Protein AF-A0A2S4LNM8-F1 (afdb_monomer)

pLDDT: mean 77.24, std 16.67, range [38.56, 94.25]

Mean predicted aligned error: 12.25 Å

Solvent-accessible surface area (backbone atoms only — not comparable to full-atom values): 9724 Å² total; per-residue (Å²): 142,90,88,64,61,69,66,53,51,54,63,75,72,46,91,75,68,86,50,42,68,60,53,46,53,52,49,52,43,53,53,23,47,60,74,72,38,60,60,85,83,34,97,44,68,52,61,38,33,52,50,46,46,49,52,54,52,49,38,68,76,50,50,65,46,67,66,56,54,52,51,40,30,63,65,69,67,53,52,71,69,60,51,51,48,54,72,68,70,50,45,44,65,61,56,50,50,51,51,25,52,75,73,42,25,64,83,65,78,48,52,67,69,51,50,47,53,14,54,59,34,70,85,36,71,54,24,51,52,48,29,53,49,54,40,50,51,54,48,55,60,52,57,56,57,61,56,65,77,64,73,76,74,76,82,79,81,83,82,87,91,80,89,133

Foldseek 3Di:
DPDDPVVVVCVVPCPDQDDLVVLLVVLLQLLCVLLVQHPVVDPDLLVSLVVSVVSLVVCVVFVQPLVSLVSSCVSLVPDPVLSVVSNVVSDSVSSQVSSCVSSVVVVLVHGPVLSSVCSNPVPDPSVVSSSVSSSVVVVVVVVVVVPPVVPPDPPPDPDDPDDD

Radius of gyration: 22.36 Å; Cα contacts (8 Å, |Δi|>4): 121; chains: 1; bounding box: 78×27×57 Å

Sequence (164 aa):
MRRTEAEASAALFGVNQPNPLKEMVAFLNRVGLVFGIERSAYATQSSFMAAVENAFTALKADPDDPNRVDDFARRLHLDADTVAVLKQEKTVDMLVGRIEKALGLDRLGLSLATVIKAGNNLDSAEADAMRTVLFRQAQEAQGRNTWDDLGLYQPADPVRRAAA

Structure (mmCIF, N/CA/C/O backbone):
data_AF-A0A2S4LNM8-F1
#
_entry.id   AF-A0A2S4LNM8-F1
#
loop_
_atom_site.group_PDB
_atom_site.id
_atom_site.type_symbol
_atom_site.label_atom_id
_atom_site.label_alt_id
_atom_site.label_comp_id
_atom_site.label_asym_id
_atom_site.label_entity_id
_atom_site.label_seq_id
_atom_site.pdbx_PDB_ins_code
_atom_site.Cartn_x
_atom_site.Cartn_y
_atom_site.Cartn_z
_atom_site.occupancy
_atom_site.B_iso_or_equiv
_atom_site.auth_seq_id
_atom_site.auth_comp_id
_atom_site.auth_asym_id
_atom_site.auth_atom_id
_atom_site.pdbx_PDB_model_num
ATOM 1 N N . MET A 1 1 ? 38.208 -0.177 -30.355 1.00 43.47 1 MET A N 1
ATOM 2 C CA . MET A 1 1 ? 36.982 -0.208 -29.533 1.00 43.47 1 MET A CA 1
ATOM 3 C C . MET A 1 1 ? 36.770 -1.635 -29.041 1.00 43.47 1 MET A C 1
ATOM 5 O O . MET A 1 1 ? 36.542 -2.503 -29.868 1.00 43.47 1 MET A O 1
ATOM 9 N N . ARG A 1 2 ? 36.933 -1.901 -27.740 1.00 46.00 2 ARG A N 1
ATOM 10 C CA . ARG A 1 2 ? 36.586 -3.177 -27.084 1.00 46.00 2 ARG A CA 1
ATOM 11 C C . ARG A 1 2 ? 35.937 -2.834 -25.740 1.00 46.00 2 ARG A C 1
ATOM 13 O O . ARG A 1 2 ? 36.624 -2.707 -24.735 1.00 46.00 2 ARG A O 1
ATOM 20 N N . ARG A 1 3 ? 34.635 -2.560 -25.768 1.00 47.19 3 ARG A N 1
ATOM 21 C CA . ARG A 1 3 ? 33.768 -2.302 -24.602 1.00 47.19 3 ARG A CA 1
ATOM 22 C C . ARG A 1 3 ? 32.404 -2.942 -24.867 1.00 47.19 3 ARG A C 1
ATOM 24 O O . ARG A 1 3 ? 31.388 -2.275 -24.966 1.00 47.19 3 ARG A O 1
ATOM 31 N N . THR A 1 4 ? 32.421 -4.240 -25.140 1.00 54.88 4 THR A N 1
ATOM 32 C CA . THR A 1 4 ? 31.191 -4.985 -25.462 1.00 54.88 4 THR A CA 1
ATOM 33 C C . THR A 1 4 ? 31.206 -6.431 -24.978 1.00 54.88 4 THR A C 1
ATOM 35 O O . THR A 1 4 ? 30.158 -7.060 -24.962 1.00 54.88 4 THR A O 1
ATOM 38 N N . GLU A 1 5 ? 32.344 -6.960 -24.520 1.00 48.25 5 GLU A N 1
ATOM 39 C CA . GLU A 1 5 ? 32.436 -8.357 -24.064 1.00 48.25 5 GLU A CA 1
ATOM 40 C C . GLU A 1 5 ? 32.558 -8.466 -22.536 1.00 48.25 5 GLU A C 1
ATOM 42 O O . GLU A 1 5 ? 31.948 -9.346 -21.934 1.00 48.25 5 GLU A O 1
ATOM 47 N N . ALA A 1 6 ? 33.259 -7.531 -21.879 1.00 52.78 6 ALA A N 1
ATOM 48 C CA . ALA A 1 6 ? 33.386 -7.509 -20.417 1.00 52.78 6 ALA A CA 1
ATOM 49 C C . ALA A 1 6 ? 32.062 -7.147 -19.713 1.00 52.78 6 ALA A C 1
ATOM 51 O O . ALA A 1 6 ? 31.702 -7.769 -18.718 1.00 52.78 6 ALA A O 1
ATOM 52 N N . GLU A 1 7 ? 31.309 -6.188 -20.259 1.00 52.59 7 GLU A N 1
ATOM 53 C CA . GLU A 1 7 ? 30.013 -5.752 -19.709 1.00 52.59 7 GLU A CA 1
ATOM 54 C C . GLU A 1 7 ? 28.913 -6.795 -19.967 1.00 52.59 7 GLU A C 1
ATOM 56 O O . GLU A 1 7 ? 28.095 -7.070 -19.091 1.00 52.59 7 GLU A O 1
ATOM 61 N N . ALA A 1 8 ? 28.954 -7.460 -21.128 1.00 50.12 8 ALA A N 1
ATOM 62 C CA . ALA A 1 8 ? 28.061 -8.573 -21.446 1.00 50.12 8 ALA A CA 1
ATOM 63 C C . ALA A 1 8 ? 28.346 -9.809 -20.575 1.00 50.12 8 ALA A C 1
ATOM 65 O O . ALA A 1 8 ? 27.416 -10.464 -20.114 1.00 50.12 8 ALA A O 1
ATOM 66 N N . SER A 1 9 ? 29.618 -10.100 -20.283 1.00 45.31 9 SER A N 1
ATOM 67 C CA . SER A 1 9 ? 29.988 -11.219 -19.406 1.00 45.31 9 SER A CA 1
ATOM 68 C C . SER A 1 9 ? 29.608 -10.952 -17.945 1.00 45.31 9 SER A C 1
ATOM 70 O O . SER A 1 9 ? 29.103 -11.848 -17.277 1.00 45.31 9 SER A O 1
ATOM 72 N N . ALA A 1 10 ? 29.756 -9.715 -17.455 1.00 50.62 10 ALA A N 1
ATOM 73 C CA . ALA A 1 10 ? 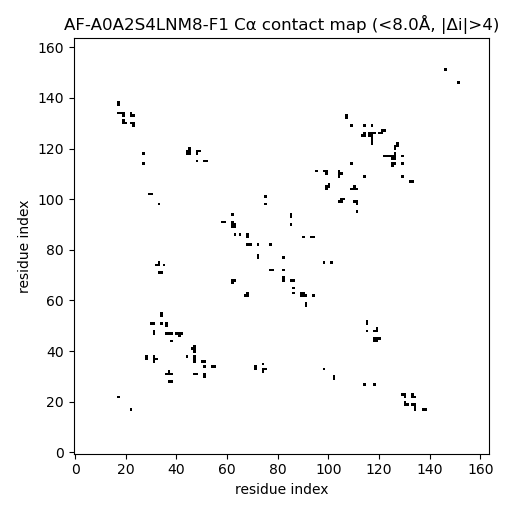29.323 -9.332 -16.106 1.00 50.62 10 ALA A CA 1
ATOM 74 C C . ALA A 1 10 ? 27.800 -9.469 -15.902 1.00 50.62 10 ALA A C 1
ATOM 76 O O . ALA A 1 10 ? 27.355 -9.843 -14.817 1.00 50.62 10 ALA A O 1
ATOM 77 N N . ALA A 1 11 ? 27.004 -9.234 -16.951 1.00 51.47 11 ALA A N 1
ATOM 78 C CA . ALA A 1 11 ? 25.556 -9.435 -16.927 1.00 51.47 11 ALA A CA 1
ATOM 79 C C . ALA A 1 11 ? 25.139 -10.922 -16.936 1.00 51.47 11 ALA A C 1
ATOM 81 O O . ALA A 1 11 ? 24.092 -11.258 -16.390 1.00 51.47 11 ALA A O 1
ATOM 82 N N . LEU A 1 12 ? 25.953 -11.822 -17.505 1.00 54.00 12 LEU A N 1
ATOM 83 C CA . LEU A 1 12 ? 25.656 -13.263 -17.575 1.00 54.00 12 LEU A CA 1
ATOM 84 C C . LEU A 1 12 ? 26.020 -14.031 -16.289 1.00 54.00 12 LEU A C 1
ATOM 86 O O . LEU A 1 12 ? 25.416 -15.065 -16.014 1.00 54.00 12 LEU A O 1
ATOM 90 N N . PHE A 1 13 ? 26.956 -13.520 -15.478 1.00 56.53 13 PHE A N 1
ATOM 91 C CA . PHE A 1 13 ? 27.324 -14.099 -14.172 1.00 56.53 13 PHE A CA 1
ATOM 92 C C . PHE A 1 13 ? 26.622 -13.430 -12.971 1.00 56.53 13 PHE A C 1
ATOM 94 O O . PHE A 1 13 ? 26.738 -13.899 -11.839 1.00 56.53 13 PHE A O 1
ATOM 101 N N . GLY A 1 14 ? 25.866 -12.349 -13.191 1.00 47.19 14 GLY A N 1
ATOM 102 C CA . GLY A 1 14 ? 25.152 -11.602 -12.154 1.00 47.19 14 GLY A CA 1
ATOM 103 C C . GLY A 1 14 ? 23.775 -12.182 -11.830 1.00 47.19 14 GLY A C 1
ATOM 104 O O . GLY A 1 14 ? 22.765 -11.532 -12.076 1.00 47.19 14 GLY A O 1
ATOM 105 N N . VAL A 1 15 ? 23.712 -13.379 -11.242 1.00 51.16 15 VAL A N 1
ATOM 106 C CA . VAL A 1 15 ? 22.450 -14.085 -10.908 1.00 51.16 15 VAL A CA 1
ATOM 107 C C . VAL A 1 15 ? 21.587 -13.342 -9.862 1.00 51.16 15 VAL A C 1
ATOM 109 O O . VAL A 1 15 ? 20.499 -13.789 -9.521 1.00 51.16 15 VAL A O 1
ATOM 112 N N . ASN A 1 16 ? 22.013 -12.177 -9.361 1.00 53.72 16 ASN A N 1
ATOM 113 C CA . ASN A 1 16 ? 21.288 -11.458 -8.315 1.00 53.72 16 ASN A CA 1
ATOM 114 C C . ASN A 1 16 ? 21.425 -9.929 -8.384 1.00 53.72 16 ASN A C 1
ATOM 116 O O . ASN A 1 16 ? 21.493 -9.276 -7.343 1.00 53.72 16 ASN A O 1
ATOM 120 N N . GLN A 1 17 ? 21.503 -9.332 -9.580 1.00 56.22 17 GLN A N 1
ATOM 121 C CA . GLN A 1 17 ? 21.464 -7.869 -9.651 1.00 56.22 17 GLN A CA 1
ATOM 122 C C . GLN A 1 17 ? 20.049 -7.362 -9.32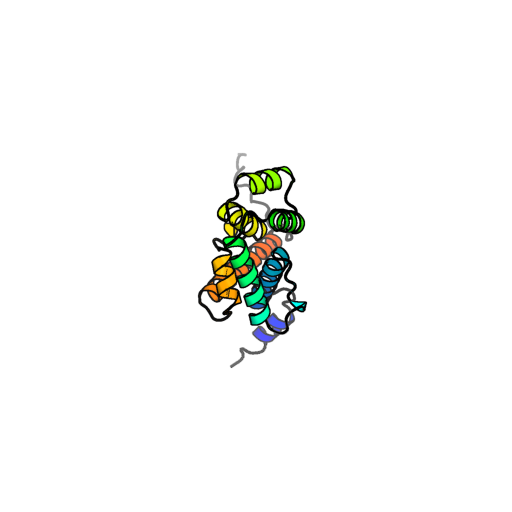7 1.00 56.22 17 GLN A C 1
ATOM 124 O O . GLN A 1 17 ? 19.090 -7.781 -9.986 1.00 56.22 17 GLN A O 1
ATOM 129 N N . PRO A 1 18 ? 19.888 -6.477 -8.324 1.00 63.34 18 PRO A N 1
ATOM 130 C CA . PRO A 1 18 ? 18.596 -5.872 -8.048 1.00 63.34 18 PRO A CA 1
ATOM 131 C C . PRO A 1 18 ? 18.126 -5.118 -9.301 1.00 63.34 18 PRO A C 1
ATOM 133 O O . PRO A 1 18 ? 18.864 -4.326 -9.880 1.00 63.34 18 PRO A O 1
ATOM 136 N N . ASN A 1 19 ? 16.908 -5.391 -9.769 1.00 76.38 19 ASN A N 1
ATOM 137 C CA . ASN A 1 19 ? 16.304 -4.630 -10.860 1.00 76.38 19 ASN A CA 1
ATOM 138 C C . ASN A 1 19 ? 15.327 -3.620 -10.238 1.00 76.38 19 ASN A C 1
ATOM 140 O O . ASN A 1 19 ? 14.280 -4.043 -9.742 1.00 76.38 19 ASN A O 1
ATOM 144 N N . PRO A 1 20 ? 15.617 -2.307 -10.272 1.00 78.19 20 PRO A N 1
ATOM 145 C CA . PRO A 1 20 ? 14.822 -1.296 -9.573 1.00 78.19 20 PRO A CA 1
ATOM 146 C C . PRO A 1 20 ? 13.362 -1.256 -10.040 1.00 78.19 20 PRO A C 1
ATOM 148 O O . PRO A 1 20 ? 12.461 -1.009 -9.241 1.00 78.19 20 PRO A O 1
ATOM 151 N N . LEU A 1 21 ? 13.104 -1.550 -11.319 1.00 81.81 21 LEU A N 1
ATOM 152 C CA . LEU A 1 21 ? 11.745 -1.619 -11.850 1.00 81.81 21 LEU A CA 1
ATOM 153 C C . LEU A 1 21 ? 10.998 -2.844 -11.313 1.00 81.81 21 LEU A C 1
ATOM 155 O O . LEU A 1 21 ? 9.828 -2.741 -10.950 1.00 81.81 21 LEU A O 1
ATOM 159 N N . LYS A 1 22 ? 11.672 -3.996 -11.232 1.00 83.94 22 LYS A N 1
ATOM 160 C CA . LYS A 1 22 ? 11.090 -5.230 -10.687 1.00 83.94 22 LYS A CA 1
ATOM 161 C C . LYS A 1 22 ? 10.750 -5.069 -9.206 1.00 83.94 22 LYS A C 1
ATOM 163 O O . LYS A 1 22 ? 9.648 -5.437 -8.806 1.00 83.94 22 LYS A O 1
ATOM 168 N N . GLU A 1 23 ? 11.651 -4.467 -8.432 1.00 85.38 23 GLU A N 1
ATOM 169 C CA . GLU A 1 23 ? 11.429 -4.173 -7.013 1.00 85.38 23 GLU A CA 1
ATOM 170 C C . GLU A 1 23 ? 10.260 -3.205 -6.822 1.00 85.38 23 GLU A C 1
ATOM 172 O O . GLU A 1 23 ? 9.392 -3.441 -5.985 1.00 85.38 23 GLU A O 1
ATOM 177 N N . MET A 1 24 ? 10.167 -2.162 -7.653 1.00 86.88 24 MET A N 1
ATOM 178 C CA . MET A 1 24 ? 9.036 -1.237 -7.611 1.00 86.88 24 MET A CA 1
ATOM 179 C C . MET A 1 24 ? 7.712 -1.944 -7.925 1.00 86.88 24 MET A C 1
ATOM 181 O O . MET A 1 24 ? 6.739 -1.768 -7.199 1.00 86.88 24 MET A O 1
ATOM 185 N N . VAL A 1 25 ? 7.656 -2.784 -8.962 1.00 88.06 25 VAL A N 1
ATOM 186 C CA . VAL A 1 25 ? 6.438 -3.543 -9.298 1.00 88.06 25 VAL A CA 1
ATOM 187 C C . VAL A 1 25 ? 6.062 -4.520 -8.180 1.00 88.06 25 VAL A C 1
ATOM 189 O O . VAL A 1 25 ? 4.890 -4.605 -7.815 1.00 88.06 25 VAL A O 1
ATOM 192 N N . ALA A 1 26 ? 7.034 -5.222 -7.594 1.00 88.88 26 ALA A N 1
ATOM 193 C CA . ALA A 1 26 ? 6.797 -6.104 -6.452 1.00 88.88 26 ALA A CA 1
ATOM 194 C C . ALA A 1 26 ? 6.259 -5.328 -5.239 1.00 88.88 26 ALA A C 1
ATOM 196 O O . ALA A 1 26 ? 5.318 -5.777 -4.580 1.00 88.88 26 ALA A O 1
ATOM 197 N N . PHE A 1 27 ? 6.800 -4.134 -4.991 1.00 90.94 27 PHE A N 1
ATOM 198 C CA . PHE A 1 27 ? 6.328 -3.240 -3.944 1.00 90.94 27 PHE A CA 1
ATOM 199 C C . PHE A 1 27 ? 4.879 -2.791 -4.183 1.00 90.94 27 PHE A C 1
ATOM 201 O O . PHE A 1 27 ? 4.043 -2.914 -3.289 1.00 90.94 27 PHE A O 1
ATOM 208 N N . LEU A 1 28 ? 4.544 -2.354 -5.401 1.00 91.44 28 LEU A N 1
ATOM 209 C CA . LEU A 1 28 ? 3.176 -1.967 -5.769 1.00 91.44 28 LEU A CA 1
ATOM 210 C C . LEU A 1 28 ? 2.189 -3.136 -5.630 1.00 91.44 28 LEU A C 1
ATOM 212 O O . LEU A 1 28 ? 1.072 -2.947 -5.153 1.00 91.44 28 LEU A O 1
ATOM 216 N N . ASN A 1 29 ? 2.604 -4.357 -5.972 1.00 92.44 29 ASN A N 1
ATOM 217 C CA . ASN A 1 29 ? 1.782 -5.550 -5.764 1.00 92.44 29 ASN A CA 1
ATOM 218 C C . ASN A 1 29 ? 1.519 -5.801 -4.275 1.00 92.44 29 ASN A C 1
ATOM 220 O O . ASN A 1 29 ? 0.388 -6.096 -3.893 1.00 92.44 29 ASN A O 1
ATOM 224 N N . ARG A 1 30 ? 2.536 -5.633 -3.422 1.00 90.75 30 ARG A N 1
ATOM 225 C CA . ARG A 1 30 ? 2.380 -5.748 -1.967 1.00 90.75 30 ARG A CA 1
ATOM 226 C C . ARG A 1 30 ? 1.410 -4.705 -1.416 1.00 90.75 30 ARG A C 1
ATOM 228 O O . ARG A 1 30 ? 0.593 -5.040 -0.565 1.00 90.75 30 ARG A O 1
ATOM 235 N N . VAL A 1 31 ? 1.467 -3.474 -1.924 1.00 92.12 31 VAL A N 1
ATOM 236 C CA . VAL A 1 31 ? 0.509 -2.413 -1.576 1.00 92.12 31 VAL A CA 1
ATOM 237 C C . VAL A 1 31 ? -0.908 -2.848 -1.943 1.00 92.12 31 VAL A C 1
ATOM 239 O O . VAL A 1 31 ? -1.788 -2.794 -1.091 1.00 92.12 31 VAL A O 1
ATOM 242 N N . GLY A 1 32 ? -1.125 -3.357 -3.160 1.00 92.12 32 GLY A N 1
ATOM 243 C CA . GLY A 1 32 ? -2.432 -3.879 -3.566 1.00 92.12 32 GLY A CA 1
ATOM 244 C C . GLY A 1 32 ? -2.956 -4.968 -2.633 1.00 92.12 32 GLY A C 1
ATOM 245 O O . GLY A 1 32 ? -4.100 -4.887 -2.195 1.00 92.12 32 GLY A O 1
ATOM 246 N N . LEU A 1 33 ? -2.110 -5.923 -2.235 1.00 91.44 33 LEU A N 1
ATOM 247 C CA . LEU A 1 33 ? -2.497 -7.000 -1.317 1.00 91.44 33 LEU A CA 1
ATOM 248 C C . LEU A 1 33 ? -2.959 -6.492 0.054 1.00 91.44 33 LEU A C 1
ATOM 250 O O . LEU A 1 33 ? -3.892 -7.060 0.616 1.00 91.44 33 LEU A O 1
ATOM 254 N N . VAL A 1 34 ? -2.380 -5.403 0.573 1.00 90.50 34 VAL A N 1
ATOM 255 C CA . VAL A 1 34 ? -2.859 -4.771 1.817 1.00 90.50 34 VAL A CA 1
ATOM 256 C C . VAL A 1 34 ? -4.305 -4.285 1.667 1.00 90.50 34 VAL A C 1
ATOM 258 O O . VAL A 1 34 ? -5.121 -4.457 2.572 1.00 90.50 34 VAL A O 1
ATOM 261 N N . PHE A 1 35 ? -4.651 -3.765 0.491 1.00 90.19 35 PHE A N 1
ATOM 262 C CA . PHE A 1 35 ? -6.017 -3.385 0.128 1.00 90.19 35 PHE A CA 1
ATOM 263 C C . PHE A 1 35 ? -6.880 -4.557 -0.371 1.00 90.19 35 PHE A C 1
ATOM 265 O O . PHE A 1 35 ? -8.038 -4.342 -0.724 1.00 90.19 35 PHE A O 1
ATOM 272 N N . GLY A 1 36 ? -6.358 -5.790 -0.393 1.00 90.25 36 GLY A N 1
ATOM 273 C CA . GLY A 1 36 ? -7.084 -6.967 -0.891 1.00 90.25 36 GLY A CA 1
ATOM 274 C C . GLY A 1 36 ? -7.225 -7.006 -2.405 1.00 90.25 36 GLY A C 1
ATOM 275 O O . GLY A 1 36 ? -8.102 -7.680 -2.936 1.00 90.25 36 GLY A O 1
ATOM 276 N N . ILE A 1 37 ? -6.389 -6.246 -3.102 1.00 93.44 37 ILE A N 1
ATOM 277 C CA . ILE A 1 37 ? -6.410 -6.077 -4.546 1.00 93.44 37 ILE A CA 1
ATOM 278 C C . ILE A 1 37 ? -5.257 -6.888 -5.123 1.00 93.44 37 ILE A C 1
ATOM 280 O O . ILE A 1 37 ? -4.084 -6.557 -4.952 1.00 93.44 37 ILE A O 1
ATOM 284 N N . GLU A 1 38 ? -5.589 -7.953 -5.841 1.00 92.12 38 GLU A N 1
ATOM 285 C CA . GLU A 1 38 ? -4.597 -8.789 -6.508 1.00 92.12 38 GLU A CA 1
ATOM 286 C C . GLU A 1 38 ? -4.251 -8.233 -7.888 1.00 92.12 38 GLU A C 1
ATOM 288 O O . GLU A 1 38 ? -5.133 -7.993 -8.711 1.00 92.12 38 GLU A O 1
ATOM 293 N N . ARG A 1 39 ? -2.955 -8.092 -8.196 1.00 90.62 39 ARG A N 1
ATOM 294 C CA . ARG A 1 39 ? -2.496 -7.607 -9.509 1.00 90.62 39 ARG A CA 1
ATOM 295 C C . ARG A 1 39 ? -3.025 -8.448 -10.675 1.00 90.62 39 ARG A C 1
ATOM 297 O O . ARG A 1 39 ? -3.290 -7.893 -11.741 1.00 90.62 39 ARG A O 1
ATOM 304 N N . SER A 1 40 ? -3.182 -9.755 -10.466 1.00 91.44 40 SER A N 1
ATOM 305 C CA . SER A 1 40 ? -3.664 -10.730 -11.453 1.00 91.44 40 SER A CA 1
ATOM 306 C C . SER A 1 40 ? -5.118 -10.505 -11.873 1.00 91.44 40 SER A C 1
ATOM 308 O O . SER A 1 40 ? -5.499 -10.913 -12.964 1.00 91.44 40 SER A O 1
ATOM 310 N N . ALA A 1 41 ? -5.918 -9.823 -11.044 1.00 93.75 41 ALA A N 1
ATOM 311 C CA . ALA A 1 41 ? -7.303 -9.483 -11.364 1.00 93.75 41 ALA A CA 1
ATOM 312 C C . ALA A 1 41 ? -7.423 -8.358 -12.413 1.00 93.75 41 ALA A C 1
ATOM 314 O O . ALA A 1 41 ? -8.524 -8.039 -12.858 1.00 93.75 41 ALA A O 1
ATOM 315 N N . TYR A 1 42 ? -6.301 -7.755 -12.822 1.00 92.69 42 TYR A N 1
ATOM 316 C CA . TYR A 1 42 ? -6.270 -6.590 -13.699 1.00 92.69 42 TYR A CA 1
ATOM 317 C C . TYR A 1 42 ? -5.425 -6.845 -14.945 1.00 92.69 42 TYR A C 1
ATOM 319 O O . TYR A 1 42 ? -4.304 -7.350 -14.876 1.00 92.69 42 TYR A O 1
ATOM 327 N N . ALA A 1 43 ? -5.919 -6.401 -16.101 1.00 89.75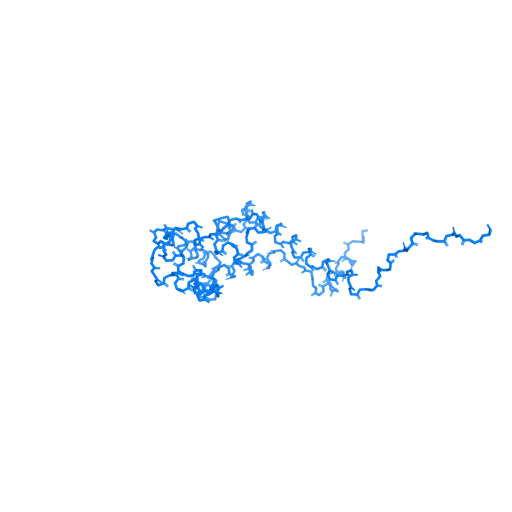 43 ALA A N 1
ATOM 328 C CA . ALA A 1 43 ? -5.189 -6.514 -17.363 1.00 89.75 43 ALA A CA 1
ATOM 329 C C . ALA A 1 43 ? -3.942 -5.612 -17.401 1.00 89.75 43 ALA A C 1
ATOM 331 O O . ALA A 1 43 ? -2.899 -6.002 -17.920 1.00 89.75 43 ALA A O 1
ATOM 332 N N . THR A 1 44 ? -4.021 -4.410 -16.820 1.00 88.56 44 THR A N 1
ATOM 333 C CA . THR A 1 44 ? -2.950 -3.403 -16.901 1.00 88.56 44 THR A CA 1
ATOM 334 C C . THR A 1 44 ? -2.533 -2.894 -15.526 1.00 88.56 44 THR A C 1
ATOM 336 O O . THR A 1 44 ? -3.312 -2.928 -14.569 1.00 88.56 44 THR A O 1
ATOM 339 N N . GLN A 1 45 ? -1.298 -2.387 -15.433 1.00 84.94 45 GLN A N 1
ATOM 340 C CA . GLN A 1 45 ? -0.795 -1.767 -14.207 1.00 84.94 45 GLN A CA 1
ATOM 341 C C . GLN A 1 45 ? -1.649 -0.556 -13.824 1.00 84.94 45 GLN A C 1
ATOM 343 O O . GLN A 1 45 ? -2.006 -0.414 -12.662 1.00 84.94 45 GLN A O 1
ATOM 348 N N . SER A 1 46 ? -2.041 0.266 -14.799 1.00 88.00 46 SER A N 1
ATOM 349 C CA . SER A 1 46 ? -2.887 1.440 -14.570 1.00 88.00 46 SER A CA 1
ATOM 350 C C . SER A 1 46 ? -4.253 1.059 -14.000 1.00 88.00 46 SER A C 1
ATOM 352 O O . SER A 1 46 ? -4.686 1.661 -13.027 1.00 88.00 46 SER A O 1
ATOM 354 N N . SER A 1 47 ? -4.909 0.013 -14.525 1.00 90.94 47 SER A N 1
ATOM 355 C CA . SER A 1 47 ? -6.186 -0.461 -13.961 1.00 90.94 47 SER A CA 1
ATOM 356 C C . SER A 1 47 ? -6.044 -1.002 -12.536 1.00 90.94 47 SER A C 1
ATOM 358 O O . SER A 1 47 ? -6.928 -0.798 -11.710 1.00 90.94 47 SER A O 1
ATOM 360 N N . PHE A 1 48 ? -4.917 -1.653 -12.237 1.00 93.81 48 PHE A N 1
ATOM 361 C CA . PHE A 1 48 ? -4.604 -2.112 -10.888 1.00 93.81 48 PHE A CA 1
ATOM 362 C C . PHE A 1 48 ? -4.383 -0.931 -9.932 1.00 93.81 48 PHE A C 1
ATOM 364 O O . PHE A 1 48 ? -4.992 -0.880 -8.867 1.00 93.81 48 PHE A O 1
ATOM 371 N N . MET A 1 49 ? -3.571 0.052 -10.324 1.00 92.31 49 MET A N 1
ATOM 372 C CA . MET A 1 49 ? -3.270 1.212 -9.482 1.00 92.31 49 MET A CA 1
ATOM 373 C C . MET A 1 49 ? -4.474 2.135 -9.291 1.00 92.31 49 MET A C 1
ATOM 375 O O . MET A 1 49 ? -4.666 2.634 -8.187 1.00 92.31 49 MET A O 1
ATOM 379 N N . ALA A 1 50 ? -5.350 2.255 -10.290 1.00 93.75 50 ALA A N 1
ATOM 380 C CA . ALA A 1 50 ? -6.629 2.945 -10.146 1.00 93.75 50 ALA A CA 1
ATOM 381 C C . ALA A 1 50 ? -7.534 2.270 -9.100 1.00 93.75 50 ALA A C 1
ATOM 383 O O . ALA A 1 50 ? -8.210 2.946 -8.328 1.00 93.75 50 ALA A O 1
ATOM 384 N N . ALA A 1 51 ? -7.540 0.935 -9.026 1.00 94.25 51 ALA A N 1
ATOM 385 C CA . ALA A 1 51 ? -8.282 0.226 -7.987 1.00 94.25 51 ALA A CA 1
ATOM 386 C C . ALA A 1 51 ? -7.688 0.467 -6.590 1.00 94.25 51 ALA A C 1
ATOM 388 O O . ALA A 1 51 ? -8.436 0.699 -5.640 1.00 94.25 51 ALA A O 1
ATOM 389 N N . VAL A 1 52 ? -6.356 0.472 -6.472 1.00 94.19 52 VAL A N 1
ATOM 390 C CA . VAL A 1 52 ? -5.654 0.806 -5.219 1.00 94.19 52 VAL A CA 1
ATOM 391 C C . VAL A 1 52 ? -5.954 2.245 -4.787 1.00 94.19 52 VAL A C 1
ATOM 393 O O . VAL A 1 52 ? -6.269 2.484 -3.623 1.00 94.19 52 VAL A O 1
ATOM 396 N N . GLU A 1 53 ? -5.923 3.201 -5.715 1.00 93.25 53 GLU A N 1
ATOM 397 C CA . GLU A 1 53 ? -6.268 4.602 -5.460 1.00 93.25 53 GLU A CA 1
ATOM 398 C C . GLU A 1 53 ? -7.724 4.767 -5.013 1.00 93.25 53 GLU A C 1
ATOM 400 O O . GLU A 1 53 ? -8.001 5.493 -4.055 1.00 93.25 53 GLU A O 1
ATOM 405 N N . ASN A 1 54 ? -8.654 4.061 -5.660 1.00 92.50 54 ASN A N 1
ATOM 406 C CA . ASN A 1 54 ? -10.060 4.061 -5.270 1.00 92.50 54 ASN A CA 1
ATOM 407 C C . ASN A 1 54 ? -10.251 3.483 -3.865 1.00 92.50 54 ASN A C 1
ATOM 409 O O . ASN A 1 54 ? -10.974 4.071 -3.063 1.00 92.50 54 ASN A O 1
ATOM 413 N N . ALA A 1 55 ? -9.576 2.381 -3.531 1.00 90.50 55 ALA A N 1
ATOM 414 C CA . ALA A 1 55 ? -9.630 1.802 -2.191 1.00 90.50 55 ALA A CA 1
ATOM 415 C C . ALA A 1 55 ? -9.045 2.750 -1.133 1.00 90.50 55 ALA A C 1
ATOM 417 O O . ALA A 1 55 ? -9.633 2.917 -0.066 1.00 90.50 55 ALA A O 1
ATOM 418 N N . PHE A 1 56 ? -7.939 3.433 -1.440 1.00 90.69 56 PHE A N 1
ATOM 419 C CA . PHE A 1 56 ? -7.359 4.451 -0.563 1.00 90.69 56 PHE A CA 1
ATOM 420 C C . PHE A 1 56 ? -8.272 5.672 -0.395 1.00 90.69 56 PHE A C 1
ATOM 422 O O . PHE A 1 56 ? -8.441 6.186 0.707 1.00 90.69 56 PHE A O 1
ATOM 429 N N . THR A 1 57 ? -8.917 6.125 -1.466 1.00 90.69 57 THR A N 1
ATOM 430 C CA . THR A 1 57 ? -9.890 7.223 -1.405 1.00 90.69 57 THR A CA 1
ATOM 431 C C . THR A 1 57 ? -11.098 6.830 -0.565 1.00 90.69 57 THR A C 1
ATOM 433 O O . THR A 1 57 ? -11.536 7.599 0.289 1.00 90.69 57 THR A O 1
ATOM 436 N N . ALA A 1 58 ? -11.594 5.607 -0.747 1.00 87.38 58 ALA A N 1
ATOM 437 C CA . ALA A 1 58 ? -12.697 5.074 0.032 1.00 87.38 58 ALA A CA 1
ATOM 438 C C . ALA A 1 58 ? -12.329 4.951 1.518 1.00 87.38 58 ALA A C 1
ATOM 440 O O . ALA A 1 58 ? -13.154 5.289 2.363 1.00 87.38 58 ALA A O 1
ATOM 441 N N . LEU A 1 59 ? -11.093 4.543 1.831 1.00 85.94 59 LEU A N 1
ATOM 442 C CA . LEU A 1 59 ? -10.544 4.521 3.190 1.00 85.94 59 LEU A CA 1
ATOM 443 C C . LEU A 1 59 ? -10.557 5.910 3.837 1.00 85.94 59 LEU A C 1
ATOM 445 O O . LEU A 1 59 ? -10.934 6.052 4.994 1.00 85.94 59 LEU A O 1
ATOM 449 N N . LYS A 1 60 ? -10.151 6.941 3.089 1.00 85.62 60 LYS A N 1
ATOM 450 C CA . LYS A 1 60 ? -10.158 8.326 3.576 1.00 85.62 60 LYS A CA 1
ATOM 451 C C . LYS A 1 60 ? -11.568 8.881 3.762 1.00 85.62 60 LYS A C 1
ATOM 453 O O . LYS A 1 60 ? -11.763 9.725 4.630 1.00 85.62 60 LYS A O 1
ATOM 458 N N . ALA A 1 61 ? -12.512 8.458 2.924 1.00 86.25 61 ALA A N 1
ATOM 459 C CA . ALA A 1 61 ? -13.900 8.898 2.994 1.00 86.25 61 ALA A CA 1
ATOM 460 C C . ALA A 1 61 ? -14.647 8.262 4.173 1.00 86.25 61 ALA A C 1
ATOM 462 O O . ALA A 1 61 ? -15.451 8.935 4.808 1.00 86.25 61 ALA A O 1
ATOM 463 N N . ASP A 1 62 ? -14.360 6.991 4.463 1.00 81.69 62 ASP A N 1
ATOM 464 C CA . ASP A 1 62 ? -14.994 6.242 5.544 1.00 81.69 62 ASP A CA 1
ATOM 465 C C . ASP A 1 62 ? -13.956 5.360 6.275 1.00 81.69 62 ASP A C 1
ATOM 467 O O . ASP A 1 62 ? -13.758 4.189 5.918 1.00 81.69 62 ASP A O 1
ATOM 471 N N . PRO A 1 63 ? -13.219 5.943 7.245 1.00 70.81 63 PRO A N 1
ATOM 472 C CA . PRO A 1 63 ? -12.230 5.227 8.060 1.00 70.81 63 PRO A CA 1
ATOM 473 C C . PRO A 1 63 ? -12.846 4.339 9.141 1.00 70.81 63 PRO A C 1
ATOM 475 O O . PRO A 1 63 ? -12.149 3.483 9.681 1.00 70.81 63 PRO A O 1
ATOM 478 N N . ASP A 1 64 ? -14.106 4.596 9.501 1.00 68.81 64 ASP A N 1
ATOM 479 C CA . ASP A 1 64 ? -14.773 3.983 10.651 1.00 68.81 64 ASP A CA 1
ATOM 480 C C . ASP A 1 64 ? -15.504 2.689 10.284 1.00 68.81 64 ASP A C 1
ATOM 482 O O . ASP A 1 64 ? -16.011 2.023 11.184 1.00 68.81 64 ASP A O 1
ATOM 486 N N . ASP A 1 65 ? -15.555 2.305 8.999 1.00 76.19 65 ASP A N 1
ATOM 487 C CA . ASP A 1 65 ? -16.181 1.049 8.592 1.00 76.19 65 ASP A CA 1
ATOM 488 C C . ASP A 1 65 ? -15.535 -0.131 9.350 1.00 76.19 65 ASP A C 1
ATOM 490 O O . ASP A 1 65 ? -14.368 -0.484 9.119 1.00 76.19 65 ASP A O 1
ATOM 494 N N . PRO A 1 66 ? -16.280 -0.781 10.264 1.00 70.56 66 PRO A N 1
ATOM 495 C CA . PRO A 1 66 ? -15.713 -1.783 11.153 1.00 70.56 66 PRO A CA 1
ATOM 496 C C . PRO A 1 66 ? -15.279 -3.036 10.390 1.00 70.56 66 PRO A C 1
ATOM 498 O O . PRO A 1 66 ? -14.393 -3.750 10.863 1.00 70.56 66 PRO A O 1
ATOM 501 N N . ASN A 1 67 ? -15.862 -3.292 9.212 1.00 82.12 67 ASN A N 1
ATOM 502 C CA . ASN A 1 67 ? -15.479 -4.411 8.356 1.00 82.12 67 ASN A CA 1
ATOM 503 C C . ASN A 1 67 ? -14.121 -4.161 7.693 1.00 82.12 67 ASN A C 1
ATOM 505 O O . ASN A 1 67 ? -13.301 -5.075 7.641 1.00 82.12 67 ASN A O 1
ATOM 509 N N . ARG A 1 68 ? -13.839 -2.929 7.251 1.00 80.56 68 ARG A N 1
ATOM 510 C CA . ARG A 1 68 ? -12.529 -2.537 6.711 1.00 80.56 68 ARG A CA 1
ATOM 511 C C . ARG A 1 68 ? -11.432 -2.628 7.748 1.00 80.56 68 ARG A C 1
ATOM 513 O O . ARG A 1 68 ? -10.381 -3.182 7.444 1.00 80.56 68 ARG A O 1
ATOM 520 N N . VAL A 1 69 ? -11.649 -2.110 8.957 1.00 81.81 69 VAL A N 1
ATOM 521 C CA . VAL A 1 69 ? -10.624 -2.178 10.011 1.00 81.81 69 VAL A CA 1
ATOM 522 C C . VAL A 1 69 ? -10.270 -3.635 10.320 1.00 81.81 69 VAL A C 1
ATOM 524 O O . VAL A 1 69 ? -9.094 -3.963 10.457 1.00 81.81 69 VAL A O 1
ATOM 527 N N . ASP A 1 70 ? -11.266 -4.523 10.367 1.00 84.75 70 ASP A N 1
ATOM 528 C CA . ASP A 1 70 ? -11.051 -5.957 10.586 1.00 84.75 70 ASP A CA 1
ATOM 529 C C . ASP A 1 70 ? -10.299 -6.623 9.423 1.00 84.75 70 ASP A C 1
ATOM 531 O O . ASP A 1 70 ? -9.389 -7.424 9.621 1.00 84.75 70 ASP A O 1
ATOM 535 N N . ASP A 1 71 ? -10.643 -6.260 8.194 1.00 87.44 71 ASP A N 1
ATOM 536 C CA . ASP A 1 71 ? -10.024 -6.773 6.978 1.00 87.44 71 ASP A CA 1
ATOM 537 C C . ASP A 1 71 ? -8.556 -6.316 6.834 1.00 87.44 71 ASP A C 1
ATOM 539 O O . ASP A 1 71 ? -7.673 -7.140 6.578 1.00 87.44 71 ASP A O 1
ATOM 543 N N . PHE A 1 72 ? -8.253 -5.045 7.131 1.00 84.88 72 PHE A N 1
ATOM 544 C CA . PHE A 1 72 ? -6.872 -4.566 7.257 1.00 84.88 72 PHE A CA 1
ATOM 545 C C . PHE A 1 72 ? -6.138 -5.263 8.396 1.00 84.88 72 PHE A C 1
ATOM 547 O O . PHE A 1 72 ? -4.994 -5.669 8.212 1.00 84.88 72 PHE A O 1
ATOM 554 N N . ALA A 1 73 ? -6.777 -5.448 9.552 1.00 85.62 73 ALA A N 1
ATOM 555 C CA . ALA A 1 73 ? -6.161 -6.133 10.680 1.00 85.62 73 ALA A CA 1
ATOM 556 C C . ALA A 1 73 ? -5.747 -7.565 10.336 1.00 85.62 73 ALA A C 1
ATOM 558 O O . ALA A 1 73 ? -4.634 -7.971 10.662 1.00 85.62 73 ALA A O 1
ATOM 559 N N . ARG A 1 74 ? -6.594 -8.308 9.616 1.00 87.12 74 ARG A N 1
ATOM 560 C CA . ARG A 1 74 ? -6.273 -9.664 9.151 1.00 87.12 74 ARG A CA 1
ATOM 561 C C . ARG A 1 74 ? -5.102 -9.669 8.174 1.00 87.12 74 ARG A C 1
ATOM 563 O O . ARG A 1 74 ? -4.201 -10.485 8.320 1.00 87.12 74 ARG A O 1
ATOM 570 N N . ARG A 1 75 ? -5.093 -8.757 7.198 1.00 86.19 75 ARG A N 1
ATOM 571 C CA . ARG A 1 75 ? -4.050 -8.697 6.154 1.00 86.19 75 ARG A CA 1
ATOM 572 C C . ARG A 1 75 ? -2.710 -8.193 6.666 1.00 86.19 75 ARG A C 1
ATOM 574 O O . ARG A 1 75 ? -1.663 -8.628 6.198 1.00 86.19 75 ARG A O 1
ATOM 581 N N . LEU A 1 76 ? -2.745 -7.259 7.609 1.00 85.94 76 LEU A N 1
ATOM 582 C CA . LEU A 1 76 ? -1.560 -6.697 8.247 1.00 85.94 76 LEU A CA 1
ATOM 583 C C . LEU A 1 76 ? -1.125 -7.497 9.481 1.00 85.94 76 LEU A C 1
ATOM 585 O O . LEU A 1 76 ? -0.116 -7.143 10.086 1.00 85.94 76 LEU A O 1
ATOM 589 N N . HIS A 1 77 ? -1.862 -8.554 9.841 1.00 86.75 77 HIS A N 1
ATOM 590 C CA . HIS A 1 77 ? -1.642 -9.364 11.039 1.00 86.75 77 HIS A CA 1
ATOM 591 C C . HIS A 1 77 ? -1.532 -8.510 12.316 1.00 86.75 77 HIS A C 1
ATOM 593 O O . HIS A 1 77 ? -0.609 -8.678 13.108 1.00 86.75 77 HIS A O 1
ATOM 599 N N . LEU A 1 78 ? -2.455 -7.560 12.495 1.00 84.88 78 LEU A N 1
ATOM 600 C CA . LEU A 1 78 ? -2.487 -6.687 13.670 1.00 84.88 78 LEU A CA 1
ATOM 601 C C . LEU A 1 78 ? -3.045 -7.428 14.888 1.00 84.88 78 LEU A C 1
ATOM 603 O O . LEU A 1 78 ? -4.046 -8.138 14.792 1.00 84.88 78 LEU A O 1
ATOM 607 N N . ASP A 1 79 ? -2.443 -7.193 16.051 1.00 86.62 79 ASP A N 1
ATOM 608 C CA . ASP A 1 79 ? -2.929 -7.715 17.326 1.00 86.62 79 ASP A CA 1
ATOM 609 C C . ASP A 1 79 ? -4.277 -7.101 17.722 1.00 86.62 79 ASP A C 1
ATOM 611 O O . ASP A 1 79 ? -4.558 -5.932 17.436 1.00 86.62 79 ASP A O 1
ATOM 615 N N . ALA A 1 80 ? -5.085 -7.867 18.462 1.00 84.38 80 ALA A N 1
ATOM 616 C CA . ALA A 1 80 ? -6.427 -7.466 18.890 1.00 84.38 80 ALA A CA 1
ATOM 617 C C . ALA A 1 80 ? -6.457 -6.121 19.639 1.00 84.38 80 ALA A C 1
ATOM 619 O O . ALA A 1 80 ? -7.392 -5.342 19.459 1.00 84.38 80 ALA A O 1
ATOM 620 N N . ASP A 1 81 ? -5.415 -5.824 20.420 1.00 86.50 81 ASP A N 1
ATOM 621 C CA . ASP A 1 81 ? -5.258 -4.548 21.124 1.00 86.50 81 ASP A CA 1
ATOM 622 C C . ASP A 1 81 ? -5.136 -3.367 20.144 1.00 86.50 81 ASP A C 1
ATOM 624 O O . ASP A 1 81 ? -5.877 -2.391 20.233 1.00 86.50 81 ASP A O 1
ATOM 628 N N . THR A 1 82 ? -4.306 -3.506 19.102 1.00 84.06 82 THR A N 1
ATOM 629 C CA . THR A 1 82 ? -4.183 -2.482 18.051 1.00 84.06 82 THR A CA 1
ATOM 630 C C . THR A 1 82 ? -5.506 -2.289 17.306 1.00 84.06 82 THR A C 1
ATOM 632 O O . THR A 1 82 ? -5.869 -1.156 16.990 1.00 84.06 82 THR A O 1
ATOM 635 N N . VAL A 1 83 ? -6.239 -3.371 17.029 1.00 84.31 83 VAL A N 1
ATOM 636 C CA . VAL A 1 83 ? -7.550 -3.296 16.364 1.00 84.31 83 VAL A CA 1
ATOM 637 C C . VAL A 1 83 ? -8.566 -2.554 17.226 1.00 84.31 83 VAL A C 1
ATOM 639 O O . VAL A 1 83 ? -9.326 -1.741 16.702 1.00 84.31 83 VAL A O 1
ATOM 642 N N . ALA A 1 84 ? -8.572 -2.803 18.537 1.00 85.38 84 ALA A N 1
ATOM 643 C CA . ALA A 1 84 ? -9.449 -2.109 19.470 1.00 85.38 84 ALA A CA 1
ATOM 644 C C . ALA A 1 84 ? -9.175 -0.598 19.470 1.00 85.38 84 ALA A C 1
ATOM 646 O O . ALA A 1 84 ? -10.116 0.183 19.340 1.00 85.38 84 ALA A O 1
ATOM 647 N N . VAL A 1 85 ? -7.900 -0.192 19.503 1.00 83.94 85 VAL A N 1
ATOM 648 C CA . VAL A 1 85 ? -7.523 1.229 19.428 1.00 83.94 85 VAL A CA 1
ATOM 649 C C . VAL A 1 85 ? -7.946 1.848 18.093 1.00 83.94 85 VAL A C 1
ATOM 651 O O . VAL A 1 85 ? -8.527 2.927 18.086 1.00 83.94 85 VAL A O 1
ATOM 654 N N . LEU A 1 86 ? -7.735 1.162 16.963 1.00 81.06 86 LEU A N 1
ATOM 655 C CA . LEU A 1 86 ? -8.155 1.664 15.646 1.00 81.06 86 LEU A CA 1
ATOM 656 C C . LEU A 1 86 ? -9.675 1.874 15.558 1.00 81.06 86 LEU A C 1
ATOM 658 O O . LEU A 1 86 ? -10.122 2.885 15.021 1.00 81.06 86 LEU A O 1
ATOM 662 N N . LYS A 1 87 ? -10.467 0.953 16.124 1.00 81.19 87 LYS A N 1
ATOM 663 C CA . LYS A 1 87 ? -11.935 1.070 16.196 1.00 81.19 87 LYS A CA 1
ATOM 664 C C . LYS A 1 87 ? -12.393 2.174 17.163 1.00 81.19 87 LYS A C 1
ATOM 666 O O . LYS A 1 87 ? -13.489 2.704 17.005 1.00 81.19 87 LYS A O 1
ATOM 671 N N . GLN A 1 88 ? -11.581 2.510 18.166 1.00 80.06 88 GLN A N 1
ATOM 672 C CA . GLN A 1 88 ? -11.904 3.518 19.177 1.00 80.06 88 GLN A CA 1
ATOM 673 C C . GLN A 1 88 ? -11.542 4.943 18.739 1.00 80.06 88 GLN A C 1
ATOM 675 O O . GLN A 1 88 ? -12.340 5.856 18.933 1.00 80.06 88 GLN A O 1
ATOM 680 N N . GLU A 1 89 ? -10.357 5.132 18.158 1.00 72.88 89 GLU A N 1
ATOM 681 C CA . GLU A 1 89 ? -9.820 6.448 17.789 1.00 72.88 89 GLU A CA 1
ATOM 682 C C . GLU A 1 89 ? -10.448 6.992 16.496 1.00 72.88 89 GLU A C 1
ATOM 684 O O . GLU A 1 89 ? -10.477 8.203 16.296 1.00 72.88 89 GLU A O 1
ATOM 689 N N . LYS A 1 90 ? -10.974 6.122 15.618 1.00 69.81 90 LYS A N 1
ATOM 690 C CA . LYS A 1 90 ? -11.684 6.484 14.369 1.00 69.81 90 LYS A CA 1
ATOM 691 C C . LYS A 1 90 ? -10.906 7.406 13.421 1.00 69.81 90 LYS A C 1
ATOM 693 O O . LYS A 1 90 ? -11.489 8.132 12.613 1.00 69.81 90 LYS A O 1
ATOM 698 N N . THR A 1 91 ? -9.581 7.419 13.511 1.00 73.94 91 THR A N 1
ATOM 699 C CA . THR A 1 91 ? -8.740 8.339 12.744 1.00 73.94 91 THR A CA 1
ATOM 700 C C . THR A 1 91 ? -8.199 7.666 11.483 1.00 73.94 91 THR A C 1
ATOM 702 O O . THR A 1 91 ? -7.438 6.700 11.550 1.00 73.94 91 THR A O 1
ATOM 705 N N . VAL A 1 92 ? -8.537 8.232 10.310 1.00 79.31 92 VAL A N 1
ATOM 706 C CA . VAL A 1 92 ? -7.911 7.889 9.010 1.00 79.31 92 VAL A CA 1
ATOM 707 C C . VAL A 1 92 ? -6.391 7.847 9.152 1.00 79.31 92 VAL A C 1
ATOM 709 O O . VAL A 1 92 ? -5.746 6.922 8.672 1.00 79.31 92 VAL A O 1
ATOM 712 N N . ASP A 1 93 ? -5.830 8.863 9.809 1.00 82.50 93 ASP A N 1
ATOM 713 C CA . ASP A 1 93 ? -4.389 9.079 9.922 1.00 82.50 93 ASP A CA 1
ATOM 714 C C . ASP A 1 93 ? -3.685 7.914 10.626 1.00 82.50 93 ASP A C 1
ATOM 716 O O . ASP A 1 93 ? -2.670 7.411 10.151 1.00 82.50 93 ASP A O 1
ATOM 720 N N . MET A 1 94 ? -4.292 7.386 11.692 1.00 82.62 94 MET A N 1
ATOM 721 C CA . MET A 1 94 ? -3.728 6.266 12.434 1.00 82.62 94 MET A CA 1
ATOM 722 C C . MET A 1 94 ? -3.770 4.966 11.619 1.00 82.62 94 MET A C 1
ATOM 724 O O . MET A 1 94 ? -2.806 4.197 11.633 1.00 82.62 94 MET A O 1
ATOM 728 N N . LEU A 1 95 ? -4.850 4.724 10.870 1.00 83.69 95 LEU A N 1
ATOM 729 C CA . LEU A 1 95 ? -4.957 3.558 9.992 1.00 83.69 95 LEU A CA 1
ATOM 730 C C . LEU A 1 95 ? -3.967 3.640 8.821 1.00 83.69 95 LEU A C 1
ATOM 732 O O . LEU A 1 95 ? -3.272 2.664 8.532 1.00 83.69 95 LEU A O 1
ATOM 736 N N . VAL A 1 96 ? -3.842 4.815 8.196 1.00 88.12 96 VAL A N 1
ATOM 737 C CA . VAL A 1 96 ? -2.859 5.073 7.133 1.00 88.12 96 VAL A CA 1
ATOM 738 C C . VAL A 1 96 ? -1.436 4.907 7.663 1.00 88.12 96 VAL A C 1
ATOM 740 O O . VAL A 1 96 ? -0.669 4.154 7.068 1.00 88.12 96 VAL A O 1
ATOM 743 N N . GLY A 1 97 ? -1.108 5.475 8.824 1.00 88.44 97 GLY A N 1
ATOM 744 C CA . GLY A 1 97 ? 0.206 5.318 9.448 1.00 88.44 97 GLY A CA 1
ATOM 745 C C . GLY A 1 97 ? 0.542 3.860 9.786 1.00 88.44 97 GLY A C 1
ATOM 746 O O . GLY A 1 97 ? 1.691 3.431 9.660 1.00 88.44 97 GLY A O 1
ATOM 747 N N . ARG A 1 98 ? -0.452 3.037 10.152 1.00 87.12 98 ARG A N 1
ATOM 748 C CA . ARG A 1 98 ? -0.258 1.587 10.351 1.00 87.12 98 ARG A CA 1
ATOM 749 C C . ARG A 1 98 ? 0.021 0.857 9.041 1.00 87.12 98 ARG A C 1
ATOM 751 O O . ARG A 1 98 ? 0.920 0.015 9.018 1.00 87.12 98 ARG A O 1
ATOM 758 N N . ILE A 1 99 ? -0.694 1.191 7.968 1.00 89.06 99 ILE A N 1
ATOM 759 C CA . ILE A 1 99 ? -0.435 0.652 6.626 1.00 89.06 99 ILE A CA 1
ATOM 760 C C . ILE A 1 99 ? 0.973 1.045 6.161 1.00 89.06 99 ILE A C 1
ATOM 762 O O . ILE A 1 99 ? 1.741 0.190 5.722 1.00 89.06 99 ILE A O 1
ATOM 766 N N . GLU A 1 100 ? 1.349 2.315 6.317 1.00 91.88 100 GLU A N 1
ATOM 767 C CA . GLU A 1 100 ? 2.672 2.828 5.958 1.00 91.88 100 GLU A CA 1
ATOM 768 C C . GLU A 1 100 ? 3.782 2.123 6.736 1.00 91.88 100 GLU A C 1
ATOM 770 O O . GLU A 1 100 ? 4.765 1.672 6.146 1.00 91.88 100 GLU A O 1
ATOM 775 N N . LYS A 1 101 ? 3.598 1.926 8.044 1.00 90.06 101 LYS A N 1
ATOM 776 C CA . LYS A 1 101 ? 4.540 1.180 8.882 1.00 90.06 101 LYS A CA 1
ATOM 777 C C . LYS A 1 101 ? 4.653 -0.288 8.470 1.00 90.06 101 LYS A C 1
ATOM 779 O O . LYS A 1 101 ? 5.765 -0.809 8.404 1.00 90.06 101 LYS A O 1
ATOM 784 N N . ALA A 1 102 ? 3.537 -0.949 8.164 1.00 87.44 102 ALA A N 1
ATOM 785 C CA . ALA A 1 102 ? 3.531 -2.347 7.731 1.00 87.44 102 ALA A CA 1
ATOM 786 C C . ALA A 1 102 ? 4.200 -2.546 6.360 1.00 87.44 102 ALA A C 1
ATOM 788 O O . ALA A 1 102 ? 4.850 -3.564 6.117 1.00 87.44 102 ALA A O 1
ATOM 789 N N . LEU A 1 103 ? 4.086 -1.551 5.478 1.00 88.69 103 LEU A N 1
ATOM 790 C CA . LEU A 1 103 ? 4.775 -1.506 4.189 1.00 88.69 103 LEU A CA 1
ATOM 791 C C . LEU A 1 103 ? 6.230 -1.018 4.299 1.00 88.69 103 LEU A C 1
ATOM 793 O O . LEU A 1 103 ? 6.961 -1.063 3.313 1.00 88.69 103 LEU A O 1
ATOM 797 N N . GLY A 1 104 ? 6.663 -0.563 5.478 1.00 88.38 104 GLY A N 1
ATOM 798 C CA . GLY A 1 104 ? 7.998 -0.008 5.705 1.00 88.38 104 GLY A CA 1
ATOM 799 C C . GLY A 1 104 ? 8.210 1.388 5.113 1.00 88.38 104 GLY A C 1
ATOM 800 O O . GLY A 1 104 ? 9.345 1.854 5.083 1.00 88.38 104 GLY A O 1
ATOM 801 N N . LEU A 1 105 ? 7.144 2.064 4.676 1.00 90.81 105 LEU A N 1
ATOM 802 C CA . LEU A 1 105 ? 7.181 3.385 4.042 1.00 90.81 105 LEU A CA 1
ATOM 803 C C . LEU A 1 105 ? 7.759 4.468 4.960 1.00 90.81 105 LEU A C 1
ATOM 805 O O . LEU A 1 105 ? 8.551 5.287 4.502 1.00 90.81 105 LEU A O 1
ATOM 809 N N . ASP A 1 106 ? 7.479 4.378 6.261 1.00 88.69 106 ASP A N 1
ATOM 810 C CA . ASP A 1 106 ? 8.076 5.217 7.311 1.00 88.69 106 ASP A CA 1
ATOM 811 C C . ASP A 1 106 ? 9.617 5.187 7.275 1.00 88.69 106 ASP A C 1
ATOM 813 O O . ASP A 1 106 ? 10.276 6.224 7.261 1.00 88.69 106 ASP A O 1
ATOM 817 N N . ARG A 1 107 ? 10.210 3.994 7.124 1.00 86.62 107 ARG A N 1
ATOM 818 C CA . ARG A 1 107 ? 11.673 3.826 7.031 1.00 86.62 107 ARG A CA 1
ATOM 819 C C . ARG A 1 107 ? 12.244 4.299 5.700 1.00 86.62 107 ARG A C 1
ATOM 821 O O . ARG A 1 107 ? 13.428 4.610 5.620 1.00 86.62 107 ARG A O 1
ATOM 828 N N . LEU A 1 108 ?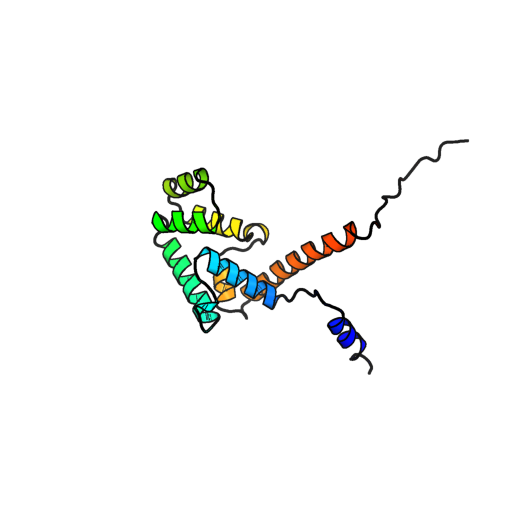 11.420 4.293 4.656 1.00 86.56 108 LEU A N 1
ATOM 829 C CA . LEU A 1 108 ? 11.780 4.772 3.326 1.00 86.56 108 LEU A CA 1
ATOM 830 C C . LEU A 1 108 ? 11.609 6.296 3.200 1.00 86.56 108 LEU A C 1
ATOM 832 O O . LEU A 1 108 ? 12.029 6.862 2.194 1.00 86.56 108 LEU A O 1
ATOM 836 N N . GLY A 1 109 ? 11.003 6.966 4.189 1.00 87.50 109 GLY A N 1
ATOM 837 C CA . GLY A 1 109 ? 10.639 8.382 4.092 1.00 87.50 109 GLY A CA 1
ATOM 838 C C . GLY A 1 109 ? 9.598 8.652 3.000 1.00 87.50 109 GLY A C 1
ATOM 839 O O . GLY A 1 109 ? 9.569 9.735 2.419 1.00 87.50 109 GLY A O 1
ATOM 840 N N . LEU A 1 110 ? 8.776 7.651 2.680 1.00 89.94 110 LEU A N 1
ATOM 841 C CA . LEU A 1 110 ? 7.734 7.714 1.661 1.00 89.94 110 LEU A CA 1
ATOM 842 C C . LEU A 1 110 ? 6.360 7.686 2.332 1.00 89.94 110 LEU A C 1
ATOM 844 O O . LEU A 1 110 ? 6.196 7.095 3.393 1.00 89.94 110 LEU A O 1
ATOM 848 N N . SER A 1 111 ? 5.360 8.283 1.685 1.00 92.06 111 SER A N 1
ATOM 849 C CA . SER A 1 111 ? 3.959 8.141 2.092 1.00 92.06 111 SER A CA 1
ATOM 850 C C . SER A 1 111 ? 3.208 7.230 1.130 1.00 92.06 111 SER A C 1
ATOM 852 O O . SER A 1 111 ? 3.562 7.108 -0.048 1.00 92.06 111 SER A O 1
ATOM 854 N N . LEU A 1 112 ? 2.122 6.627 1.603 1.00 91.44 112 LEU A N 1
ATOM 855 C CA . LEU A 1 112 ? 1.249 5.798 0.777 1.00 91.44 112 LEU A CA 1
ATOM 856 C C . LEU A 1 112 ? 0.651 6.593 -0.393 1.00 91.44 112 LEU A C 1
ATOM 858 O O . LEU A 1 112 ? 0.507 6.072 -1.497 1.00 91.44 112 LEU A O 1
ATOM 862 N N . ALA A 1 113 ? 0.373 7.880 -0.185 1.00 91.50 113 ALA A N 1
ATOM 863 C CA . ALA A 1 113 ? -0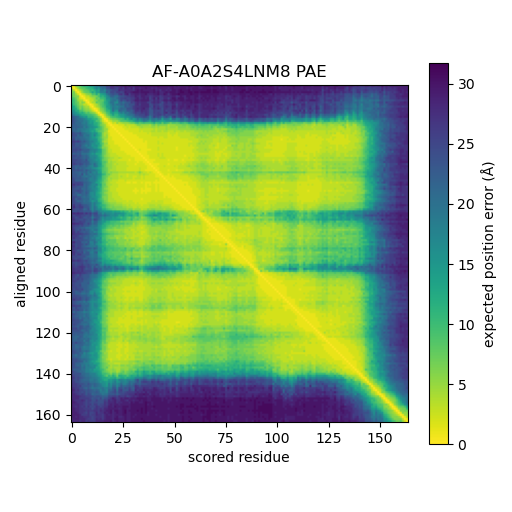.085 8.770 -1.246 1.00 91.50 113 ALA A CA 1
ATOM 864 C C . ALA A 1 113 ? 0.971 8.941 -2.355 1.00 91.50 113 ALA A C 1
ATOM 866 O O . ALA A 1 113 ? 0.625 8.911 -3.537 1.00 91.50 113 ALA A O 1
ATOM 867 N N . THR A 1 114 ? 2.253 9.078 -1.995 1.00 90.94 114 THR A N 1
ATOM 868 C CA . THR A 1 114 ? 3.361 9.128 -2.966 1.00 90.94 114 THR A CA 1
ATOM 869 C C . THR A 1 114 ? 3.457 7.824 -3.755 1.00 90.94 114 THR A C 1
ATOM 871 O O . THR A 1 114 ? 3.608 7.856 -4.973 1.00 90.94 114 THR A O 1
ATOM 874 N N . VAL A 1 115 ? 3.290 6.684 -3.080 1.00 91.75 115 VAL A N 1
ATOM 875 C CA . VAL A 1 115 ? 3.301 5.353 -3.706 1.00 91.75 115 VAL A CA 1
ATOM 876 C C . VAL A 1 115 ? 2.205 5.193 -4.745 1.00 91.75 115 VAL A C 1
ATOM 878 O O . VAL A 1 115 ? 2.460 4.709 -5.846 1.00 91.75 115 VAL A O 1
ATOM 881 N N . ILE A 1 116 ? 0.987 5.614 -4.413 1.00 91.88 116 ILE A N 1
ATOM 882 C CA . ILE A 1 116 ? -0.153 5.527 -5.327 1.00 91.88 116 ILE A CA 1
ATOM 883 C C . ILE A 1 116 ? 0.088 6.406 -6.560 1.00 91.88 116 ILE A C 1
ATOM 885 O O . ILE A 1 116 ? -0.072 5.933 -7.685 1.00 91.88 116 ILE A O 1
ATOM 889 N N . LYS A 1 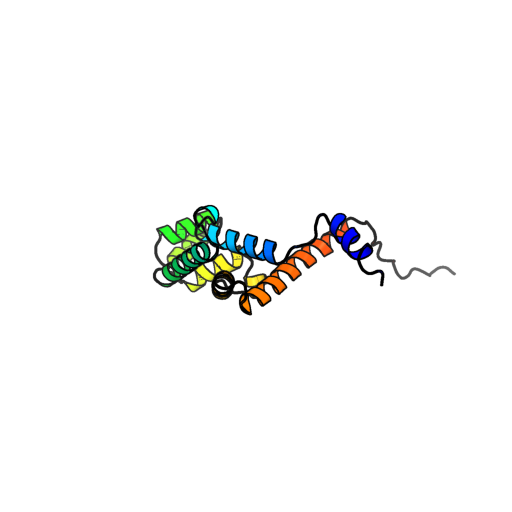117 ? 0.560 7.647 -6.371 1.00 90.25 117 LYS A N 1
ATOM 890 C CA . LYS A 1 117 ? 0.904 8.557 -7.479 1.00 90.25 117 LYS A CA 1
ATOM 891 C C . LYS A 1 117 ? 1.979 7.976 -8.398 1.00 90.25 117 LYS A C 1
ATOM 893 O O . LYS A 1 117 ? 1.794 7.955 -9.612 1.00 90.25 117 LYS A O 1
ATOM 898 N N . ALA A 1 118 ? 3.059 7.459 -7.818 1.00 89.69 118 ALA A N 1
ATOM 899 C CA . ALA A 1 118 ? 4.142 6.812 -8.550 1.00 89.69 118 ALA A CA 1
ATOM 900 C C . ALA A 1 118 ? 3.687 5.553 -9.302 1.00 89.69 118 ALA A C 1
ATOM 902 O O . ALA A 1 118 ? 4.145 5.285 -10.406 1.00 89.69 118 ALA A O 1
ATOM 903 N N . GLY A 1 119 ? 2.777 4.765 -8.725 1.00 88.38 119 GLY A N 1
ATOM 904 C CA . GLY A 1 119 ? 2.236 3.588 -9.401 1.00 88.38 119 GLY A CA 1
ATOM 905 C C . GLY A 1 119 ? 1.316 3.943 -10.572 1.00 88.38 119 GLY A C 1
ATOM 906 O O . GLY A 1 119 ? 1.331 3.246 -11.587 1.00 88.38 119 GLY A O 1
ATOM 907 N N . ASN A 1 120 ? 0.542 5.026 -10.455 1.00 88.94 120 ASN A N 1
ATOM 908 C CA . ASN A 1 120 ? -0.311 5.525 -11.536 1.00 88.94 120 ASN A CA 1
ATOM 909 C 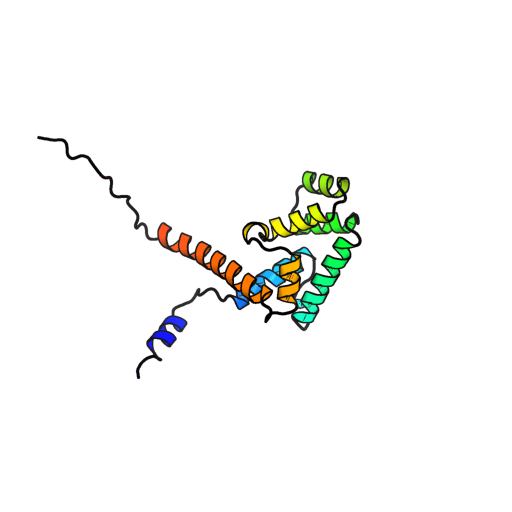C . ASN A 1 120 ? 0.495 6.070 -12.722 1.00 88.94 120 ASN A C 1
ATOM 911 O O . ASN A 1 120 ? 0.056 5.945 -13.866 1.00 88.94 120 ASN A O 1
ATOM 915 N N . ASN A 1 121 ? 1.673 6.642 -12.463 1.00 88.25 121 ASN A N 1
A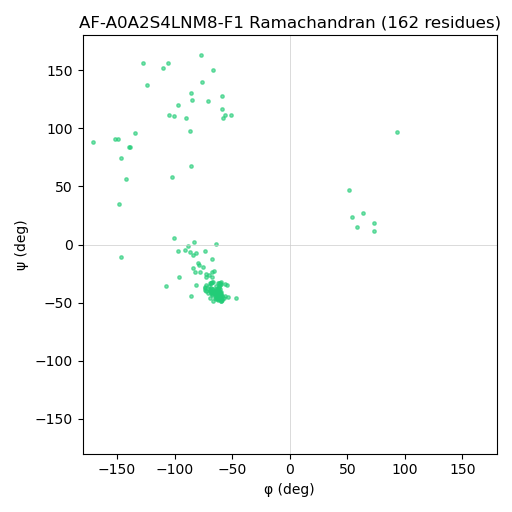TOM 916 C CA . ASN A 1 121 ? 2.586 7.111 -13.495 1.00 88.25 121 ASN A CA 1
ATOM 917 C C . ASN A 1 121 ? 4.022 6.666 -13.197 1.00 88.25 121 ASN A C 1
ATOM 919 O O . ASN A 1 121 ? 4.759 7.333 -12.474 1.00 88.25 121 ASN A O 1
ATOM 923 N N . LEU A 1 122 ? 4.429 5.549 -13.806 1.00 85.81 122 LEU A N 1
ATOM 924 C CA . LEU A 1 122 ? 5.748 4.951 -13.586 1.00 85.81 122 LEU A CA 1
ATOM 925 C C . LEU A 1 122 ? 6.905 5.810 -14.128 1.00 85.81 122 LEU A C 1
ATOM 927 O O . LEU A 1 122 ? 8.056 5.520 -13.810 1.00 85.81 122 LEU A O 1
ATOM 931 N N . ASP A 1 123 ? 6.618 6.833 -14.929 1.00 86.44 123 ASP A N 1
ATOM 932 C CA . ASP A 1 123 ? 7.600 7.763 -15.491 1.00 86.44 123 ASP A CA 1
ATOM 933 C C . ASP A 1 123 ? 7.651 9.097 -14.721 1.00 86.44 123 ASP A C 1
ATOM 935 O O . ASP A 1 123 ? 8.336 10.034 -15.131 1.00 86.44 123 ASP A O 1
ATOM 939 N N . SER A 1 124 ? 6.921 9.212 -13.604 1.00 88.38 124 SER A N 1
ATOM 940 C CA . SER A 1 124 ? 6.904 10.427 -12.787 1.00 88.38 124 SER A CA 1
ATOM 941 C C . SER A 1 124 ? 8.151 10.573 -11.906 1.00 88.38 124 SER A C 1
ATOM 943 O O . SER A 1 124 ? 8.867 9.610 -11.621 1.00 88.38 124 SER A O 1
ATOM 945 N N . ALA A 1 125 ? 8.383 11.792 -11.410 1.00 88.19 125 ALA A N 1
ATOM 946 C CA . ALA A 1 125 ? 9.460 12.068 -10.459 1.00 88.19 125 ALA A CA 1
ATOM 947 C C . ALA A 1 125 ? 9.294 11.283 -9.144 1.00 88.19 125 ALA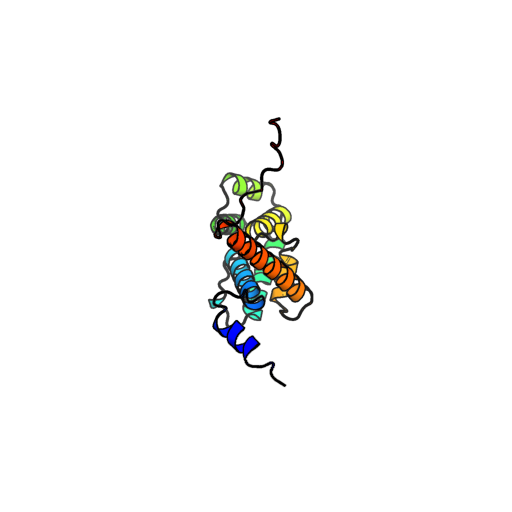 A C 1
ATOM 949 O O . ALA A 1 125 ? 10.277 10.863 -8.541 1.00 88.19 125 ALA A O 1
ATOM 950 N N . GLU A 1 126 ? 8.056 11.040 -8.706 1.00 88.88 126 GLU A N 1
ATOM 951 C CA . GLU A 1 126 ? 7.755 10.197 -7.548 1.00 88.88 126 GLU A CA 1
ATOM 952 C C . GLU A 1 126 ? 8.149 8.739 -7.793 1.00 88.88 126 GLU A C 1
ATOM 954 O O . GLU A 1 126 ? 8.725 8.108 -6.907 1.00 88.88 126 GLU A O 1
ATOM 959 N N . ALA A 1 127 ? 7.883 8.207 -8.991 1.00 88.25 127 ALA A N 1
ATOM 960 C CA . ALA A 1 127 ? 8.299 6.858 -9.357 1.00 88.25 127 ALA A CA 1
ATOM 961 C C . ALA A 1 127 ? 9.827 6.730 -9.400 1.00 88.25 127 ALA A C 1
ATOM 963 O O . ALA A 1 127 ? 10.372 5.738 -8.912 1.00 88.25 127 ALA A O 1
ATOM 964 N N . ASP A 1 128 ? 10.527 7.743 -9.908 1.00 88.62 128 ASP A N 1
ATOM 965 C CA . ASP A 1 128 ? 11.992 7.782 -9.902 1.00 88.62 128 ASP A CA 1
ATOM 966 C C . ASP A 1 128 ? 12.575 7.844 -8.477 1.00 88.62 128 ASP A C 1
ATOM 968 O O . ASP A 1 128 ? 13.447 7.046 -8.109 1.00 88.62 128 ASP A O 1
ATOM 972 N N . ALA A 1 129 ? 12.017 8.710 -7.624 1.00 87.69 129 ALA A N 1
ATOM 973 C CA . ALA A 1 129 ? 12.398 8.809 -6.218 1.00 87.69 129 ALA A CA 1
ATOM 974 C C . ALA A 1 129 ? 12.172 7.482 -5.475 1.00 87.69 129 ALA A C 1
ATOM 976 O O . ALA A 1 129 ? 13.046 7.014 -4.740 1.00 87.69 129 ALA A O 1
ATOM 977 N N . MET A 1 130 ? 11.032 6.829 -5.712 1.00 89.50 130 MET A N 1
ATOM 978 C CA . MET A 1 130 ? 10.733 5.519 -5.140 1.00 89.50 130 MET A CA 1
ATOM 979 C C . MET A 1 130 ? 11.702 4.438 -5.599 1.00 89.50 130 MET A C 1
ATOM 981 O O . MET A 1 130 ? 12.194 3.682 -4.764 1.00 89.50 130 MET A O 1
ATOM 985 N N . ARG A 1 131 ? 12.004 4.360 -6.901 1.00 87.56 131 ARG A N 1
ATOM 986 C CA . ARG A 1 131 ? 12.991 3.408 -7.433 1.00 87.56 131 ARG A CA 1
ATOM 987 C C . ARG A 1 131 ? 14.339 3.608 -6.766 1.00 87.56 131 ARG A C 1
ATOM 989 O O . ARG A 1 131 ? 14.937 2.635 -6.327 1.00 87.56 131 ARG A O 1
ATOM 996 N N . THR A 1 132 ? 14.783 4.855 -6.638 1.00 87.69 132 THR A N 1
ATOM 997 C CA . THR A 1 132 ? 16.054 5.198 -5.991 1.00 87.69 132 THR A CA 1
ATOM 998 C C . THR A 1 132 ? 16.099 4.713 -4.543 1.00 87.69 132 THR A C 1
ATOM 1000 O O . THR A 1 132 ? 17.073 4.085 -4.125 1.00 87.69 132 THR A O 1
ATOM 1003 N N . VAL A 1 133 ? 15.037 4.969 -3.779 1.00 88.56 133 VAL A N 1
ATOM 1004 C CA . VAL A 1 133 ? 14.945 4.604 -2.361 1.00 88.56 133 VAL A CA 1
ATOM 1005 C C . VAL A 1 133 ? 14.837 3.086 -2.164 1.00 88.56 133 VAL A C 1
ATOM 1007 O O . VAL A 1 133 ? 15.588 2.523 -1.366 1.00 88.56 133 VAL A O 1
ATOM 1010 N N . LEU A 1 134 ? 13.977 2.405 -2.927 1.00 85.75 134 LEU A N 1
ATOM 1011 C CA . LEU A 1 134 ? 13.830 0.945 -2.885 1.00 85.75 134 LEU A CA 1
ATOM 1012 C C . LEU A 1 134 ? 15.123 0.238 -3.304 1.00 85.75 134 LEU A C 1
ATOM 1014 O O . LEU A 1 134 ? 15.564 -0.706 -2.653 1.00 85.75 134 LEU A O 1
ATOM 1018 N N . PHE A 1 135 ? 15.767 0.727 -4.365 1.00 82.50 135 PHE A N 1
ATOM 1019 C CA . PHE A 1 135 ? 17.018 0.172 -4.868 1.00 82.50 135 PHE A CA 1
ATOM 1020 C C . PHE A 1 135 ? 18.176 0.372 -3.892 1.00 82.50 135 PHE A C 1
ATOM 1022 O O . PHE A 1 135 ? 18.998 -0.528 -3.717 1.00 82.50 135 PHE A O 1
ATOM 1029 N N . ARG A 1 136 ? 18.239 1.528 -3.222 1.00 82.69 136 ARG A N 1
ATOM 1030 C CA . ARG A 1 136 ? 19.208 1.764 -2.149 1.00 82.69 136 ARG A CA 1
ATOM 1031 C C . ARG A 1 136 ? 19.012 0.757 -1.016 1.00 82.69 136 ARG A C 1
ATOM 1033 O O . ARG A 1 136 ? 19.974 0.090 -0.655 1.00 82.69 136 ARG A O 1
ATOM 1040 N N . GLN A 1 137 ? 17.779 0.566 -0.546 1.00 80.56 137 GLN A N 1
ATOM 1041 C CA . GLN A 1 137 ? 17.496 -0.413 0.505 1.00 80.56 137 GLN A CA 1
ATOM 1042 C C . GLN A 1 137 ? 17.856 -1.847 0.100 1.00 80.56 137 GLN A C 1
ATOM 1044 O O . GLN A 1 137 ? 18.445 -2.581 0.894 1.00 80.56 137 GLN A O 1
ATOM 1049 N N . ALA A 1 138 ? 17.531 -2.249 -1.132 1.00 74.81 138 ALA A N 1
ATOM 1050 C CA . ALA A 1 138 ? 17.874 -3.571 -1.646 1.00 74.81 138 ALA A CA 1
ATOM 1051 C C . ALA A 1 138 ? 19.398 -3.782 -1.687 1.00 74.81 138 ALA A C 1
ATOM 1053 O O . ALA A 1 138 ? 19.887 -4.839 -1.287 1.00 74.81 138 ALA A O 1
ATOM 1054 N N . GLN A 1 139 ? 20.161 -2.764 -2.097 1.00 72.12 139 GLN A N 1
ATOM 1055 C CA . GLN A 1 139 ? 21.624 -2.808 -2.065 1.00 72.12 139 GLN A CA 1
ATOM 1056 C C . GLN A 1 139 ? 22.188 -2.836 -0.642 1.00 72.12 139 GLN A C 1
ATOM 1058 O O . GLN A 1 139 ? 23.125 -3.583 -0.388 1.00 72.12 139 GLN A O 1
ATOM 1063 N N . GLU A 1 140 ? 21.633 -2.072 0.300 1.00 70.94 140 GLU A N 1
ATOM 1064 C CA . GLU A 1 140 ? 22.063 -2.096 1.706 1.00 70.94 140 GLU A CA 1
ATOM 1065 C C . GLU A 1 140 ? 21.801 -3.459 2.363 1.00 70.94 140 GLU A C 1
ATOM 1067 O O . GLU A 1 140 ? 22.630 -3.954 3.130 1.00 70.94 140 GLU A O 1
ATOM 1072 N N . ALA A 1 141 ? 20.676 -4.098 2.031 1.00 65.81 141 ALA A N 1
ATOM 1073 C CA . ALA A 1 141 ? 20.362 -5.450 2.477 1.00 65.81 141 ALA A CA 1
ATOM 1074 C C . ALA A 1 141 ? 21.330 -6.490 1.887 1.00 65.81 141 ALA A C 1
ATOM 1076 O O . ALA A 1 141 ? 21.761 -7.392 2.600 1.00 65.81 141 ALA A O 1
ATOM 1077 N N . GLN A 1 142 ? 21.716 -6.352 0.614 1.00 60.44 142 GLN A N 1
ATOM 1078 C CA . GLN A 1 142 ? 22.689 -7.244 -0.026 1.00 60.44 142 GLN A CA 1
ATOM 1079 C C . GLN A 1 142 ? 24.128 -6.998 0.455 1.00 60.44 142 GLN A C 1
ATOM 1081 O O . GLN A 1 142 ? 24.859 -7.954 0.701 1.00 60.44 142 GLN A O 1
ATOM 1086 N N . GLY A 1 143 ? 24.521 -5.739 0.653 1.00 53.75 143 GLY A N 1
ATOM 1087 C CA . GLY A 1 143 ? 25.859 -5.354 1.102 1.00 53.75 143 GLY A CA 1
ATOM 1088 C C . GLY A 1 143 ? 26.165 -5.775 2.539 1.00 53.75 143 GLY A C 1
ATOM 1089 O O . GLY A 1 143 ? 27.317 -6.051 2.852 1.00 53.75 143 GLY A O 1
ATOM 1090 N N . ARG A 1 144 ? 25.160 -5.898 3.418 1.00 51.16 144 ARG A N 1
ATOM 1091 C CA . ARG A 1 144 ? 25.360 -6.490 4.756 1.00 51.16 144 ARG A CA 1
ATOM 1092 C C . ARG A 1 144 ? 25.671 -7.984 4.707 1.00 51.16 144 ARG A C 1
ATOM 1094 O O . ARG A 1 144 ? 26.459 -8.453 5.518 1.00 51.16 144 ARG A O 1
ATOM 1101 N N . ASN A 1 145 ? 25.114 -8.712 3.742 1.00 50.91 145 ASN A N 1
ATOM 1102 C CA . ASN A 1 145 ? 25.311 -10.159 3.636 1.00 50.91 145 ASN A CA 1
ATOM 1103 C C . ASN A 1 145 ? 26.666 -10.531 3.013 1.00 50.91 145 ASN A C 1
ATOM 1105 O O . ASN A 1 145 ? 27.109 -11.662 3.159 1.00 50.91 145 ASN A O 1
ATOM 1109 N N . THR A 1 146 ? 27.344 -9.601 2.330 1.00 50.44 146 THR A N 1
ATOM 1110 C CA . THR A 1 146 ? 28.648 -9.875 1.703 1.00 50.44 146 THR A CA 1
ATOM 1111 C C . THR A 1 146 ? 29.840 -9.747 2.652 1.00 50.44 146 THR A C 1
ATOM 1113 O O . THR A 1 146 ? 30.895 -10.289 2.346 1.00 50.44 146 THR A O 1
ATOM 1116 N N . TRP A 1 147 ? 29.711 -9.044 3.785 1.00 48.16 147 TRP A N 1
ATOM 1117 C CA . TRP A 1 147 ? 30.830 -8.839 4.722 1.00 48.16 147 TRP A CA 1
ATOM 1118 C C . TRP A 1 147 ? 30.851 -9.834 5.892 1.00 48.16 147 TRP A C 1
ATOM 1120 O O . TRP A 1 147 ? 31.932 -10.139 6.387 1.00 48.16 147 TRP A O 1
ATOM 1130 N N . ASP A 1 148 ? 29.693 -10.364 6.300 1.00 49.75 148 ASP A N 1
ATOM 1131 C CA . ASP A 1 148 ? 29.579 -11.321 7.416 1.00 49.75 148 ASP A CA 1
ATOM 1132 C C . ASP A 1 148 ? 29.918 -12.765 6.984 1.00 49.75 148 ASP A C 1
ATOM 1134 O O . ASP A 1 148 ? 30.574 -13.504 7.715 1.00 49.75 148 ASP A O 1
ATOM 1138 N N . ASP A 1 149 ? 29.579 -13.141 5.743 1.00 47.97 149 ASP A N 1
ATOM 1139 C CA . ASP A 1 149 ? 29.763 -14.506 5.213 1.00 47.97 149 ASP A CA 1
ATOM 1140 C C . ASP A 1 149 ? 31.210 -14.807 4.763 1.00 47.97 149 ASP A C 1
ATOM 1142 O O . ASP A 1 149 ? 31.608 -15.961 4.618 1.00 47.97 149 ASP A O 1
ATOM 1146 N N . LEU A 1 150 ? 32.044 -13.774 4.576 1.00 52.97 150 LEU A N 1
ATOM 1147 C CA . LEU A 1 150 ? 33.438 -13.942 4.148 1.00 52.97 150 LEU A CA 1
ATOM 1148 C C . LEU A 1 150 ? 34.422 -14.176 5.303 1.00 52.97 150 LEU A C 1
ATOM 1150 O O . LEU A 1 150 ? 35.594 -14.419 5.034 1.00 52.97 150 LEU A O 1
ATOM 1154 N N . GLY A 1 151 ? 34.006 -14.092 6.573 1.00 54.34 151 GLY A N 1
ATOM 1155 C CA . GLY A 1 151 ? 34.904 -14.310 7.720 1.00 54.34 151 GLY A CA 1
ATOM 1156 C C . GLY A 1 151 ? 36.126 -13.374 7.771 1.00 54.34 151 GLY A C 1
ATOM 1157 O O . GLY A 1 151 ? 37.081 -13.632 8.502 1.00 54.34 151 GLY A O 1
ATOM 1158 N N . LEU A 1 152 ? 36.124 -12.283 6.999 1.00 51.94 152 LEU A N 1
ATOM 1159 C CA . LEU A 1 152 ? 37.242 -11.350 6.856 1.00 51.94 152 LEU A CA 1
ATOM 1160 C C . LEU A 1 152 ? 37.002 -10.082 7.679 1.00 51.94 152 LEU A C 1
ATOM 1162 O O . LEU A 1 152 ? 37.017 -8.970 7.158 1.00 51.94 152 LEU A O 1
ATOM 1166 N N . TYR A 1 153 ? 36.807 -10.250 8.985 1.00 46.16 153 TYR A N 1
ATOM 1167 C CA . TYR A 1 153 ? 37.083 -9.189 9.951 1.00 46.16 153 TYR A CA 1
ATOM 1168 C C . TYR A 1 153 ? 37.523 -9.801 11.283 1.00 46.16 153 TYR A C 1
ATOM 1170 O O . TYR A 1 153 ? 36.722 -10.088 12.167 1.00 46.16 153 TYR A O 1
ATOM 1178 N N . GLN A 1 154 ? 38.832 -9.983 11.439 1.00 51.31 154 GLN A N 1
ATOM 1179 C CA . GLN A 1 154 ? 39.441 -9.937 12.760 1.00 51.31 154 GLN A CA 1
ATOM 1180 C C . GLN A 1 154 ? 39.833 -8.468 12.959 1.00 51.31 154 GLN A C 1
ATOM 1182 O O . GLN A 1 154 ? 40.716 -7.995 12.237 1.00 51.31 154 GLN A O 1
ATOM 1187 N N . PRO A 1 155 ? 39.162 -7.691 13.834 1.00 46.12 155 PRO A N 1
ATOM 1188 C CA . PRO A 1 155 ? 39.671 -6.371 14.164 1.00 46.12 155 PRO A CA 1
ATOM 1189 C C . PRO A 1 155 ? 41.073 -6.579 14.733 1.00 46.12 155 PRO A C 1
ATOM 1191 O O . PRO A 1 155 ? 41.247 -7.286 15.722 1.00 46.12 155 PRO A O 1
ATOM 1194 N N . ALA A 1 156 ? 42.081 -6.042 14.049 1.00 44.62 156 ALA A N 1
ATOM 1195 C CA . ALA A 1 156 ? 43.449 -6.077 14.526 1.00 44.62 156 ALA A CA 1
ATOM 1196 C C . ALA A 1 156 ? 43.487 -5.390 15.896 1.00 44.62 156 ALA A C 1
ATOM 1198 O O . ALA A 1 156 ? 43.322 -4.174 15.961 1.00 44.62 156 ALA A O 1
ATOM 1199 N N . ASP A 1 157 ? 43.676 -6.166 16.967 1.00 45.06 157 ASP A N 1
ATOM 1200 C CA . ASP A 1 157 ? 44.008 -5.666 18.299 1.00 45.06 157 ASP A CA 1
ATOM 1201 C C . ASP A 1 157 ? 45.212 -4.719 18.188 1.00 45.06 157 ASP A C 1
ATOM 1203 O O . ASP A 1 157 ? 46.331 -5.170 17.901 1.00 45.06 157 ASP A O 1
ATOM 1207 N N . PRO A 1 158 ? 45.054 -3.405 18.421 1.00 55.50 158 PRO A N 1
ATOM 1208 C CA . PRO A 1 158 ? 46.197 -2.556 18.619 1.00 55.50 158 PRO A CA 1
ATOM 1209 C C . PRO A 1 158 ? 46.591 -2.652 20.098 1.00 55.50 158 PRO A C 1
ATOM 1211 O O . PRO A 1 158 ? 45.827 -2.301 20.991 1.00 55.50 158 PRO A O 1
ATOM 1214 N N . VAL A 1 159 ? 47.854 -3.022 20.321 1.00 50.91 159 VAL A N 1
ATOM 1215 C CA . VAL A 1 159 ? 48.641 -2.809 21.550 1.00 50.91 159 VAL A CA 1
ATOM 1216 C C . VAL A 1 159 ? 48.642 -3.946 22.585 1.00 50.91 159 VAL A C 1
ATOM 1218 O O . VAL A 1 159 ? 47.907 -3.956 23.567 1.00 50.91 159 VAL A O 1
ATOM 1221 N N . ARG A 1 160 ? 49.695 -4.769 22.502 1.00 44.00 160 ARG A N 1
ATOM 1222 C CA . ARG A 1 160 ? 50.520 -5.106 23.678 1.00 44.00 160 ARG A CA 1
ATOM 1223 C C . ARG A 1 160 ? 51.986 -5.322 23.281 1.00 44.00 160 ARG A C 1
ATOM 1225 O O . ARG A 1 160 ? 52.494 -6.434 23.253 1.00 44.00 160 ARG A O 1
ATOM 1232 N N . ARG A 1 161 ? 52.699 -4.228 22.986 1.00 48.69 161 ARG A N 1
ATOM 1233 C CA . ARG A 1 161 ? 54.152 -4.183 23.218 1.00 48.69 161 ARG A CA 1
ATOM 1234 C C . ARG A 1 161 ? 54.365 -3.729 24.657 1.00 48.69 161 ARG A C 1
ATOM 1236 O O . ARG A 1 161 ? 54.303 -2.541 24.942 1.00 48.69 161 ARG A O 1
ATOM 1243 N N . ALA A 1 162 ? 54.588 -4.689 25.543 1.00 46.47 162 ALA A N 1
ATOM 1244 C CA . ALA A 1 162 ? 55.200 -4.471 26.846 1.00 46.47 162 ALA A CA 1
ATOM 1245 C C . ALA A 1 162 ? 55.914 -5.767 27.246 1.00 46.47 162 ALA A C 1
ATOM 1247 O O . ALA A 1 162 ? 55.291 -6.664 27.806 1.00 46.47 162 ALA A O 1
ATOM 1248 N N . ALA A 1 163 ? 57.191 -5.876 26.873 1.00 40.22 163 ALA A N 1
ATOM 1249 C CA . ALA A 1 163 ? 58.180 -6.758 27.492 1.00 40.22 163 ALA A CA 1
ATOM 1250 C C . ALA A 1 163 ? 59.573 -6.418 26.933 1.00 40.22 163 ALA A C 1
ATOM 1252 O O . ALA A 1 163 ? 59.981 -6.959 25.905 1.00 40.22 163 ALA A O 1
ATOM 1253 N N . ALA A 1 164 ? 60.246 -5.473 27.586 1.00 38.56 164 ALA A N 1
ATOM 1254 C CA . ALA A 1 164 ? 61.684 -5.464 27.858 1.00 38.56 164 ALA A CA 1
ATOM 1255 C C . ALA A 1 164 ? 61.944 -4.377 28.905 1.00 38.56 164 ALA A C 1
ATOM 1257 O O . ALA A 1 164 ? 61.537 -3.222 28.643 1.00 38.56 164 ALA A O 1
#

Secondary structure (DSSP, 8-state):
---SSHHHHHHHH-TT---HHHHHHHHHHHHHHHTT--GGG-SSHHHHHHHHHHHHHHHHH-S--HHHHHHHHHHHT--HHHHHHHHHH--HHHHHHHHHHHTTHHHHT--HHHHHHHHH-TTSHHHHHHHHHHHHHHHHHHHHHHHHTT--------------